Protein AF-A0A8J7NQP2-F1 (afdb_monomer_lite)

pLDDT: mean 82.78, std 22.35, range [35.03, 98.69]

Secondary structure (DSSP, 8-state):
-----------------HHHHTTSS--SHHHHHHHHHHHHHHHHTT----TT------HHHHTHHHHHHHHHHH--TT-------SS--TTTHHHHSSTT--HHIIIIIS---------SS--TTS---GGG--S-SS--TTGGGS--

Radius of gyration: 22.33 Å; chains: 1; bounding box: 49×52×77 Å

InterPro domains:
  IPR036895 Uracil-DNA glycosylase-like domain superfamily [G3DSA:3.40.470.10] (27-142)
  IPR036895 Uracil-DNA glycosylase-like domain superfamily [SSF52141] (30-137)
  IPR039134 Single-strand selective monofunctional uracil DNA glycosylase [PTHR13235] (18-137)

Sequence (148 aa):
MQDAGDRGDQAVSLALPPAAAGLFEGTTAASRLLRAELELCARLRGLAFSEPVRYVYNPLEYAWEMHSCYVNTYCHDGQDVLFLGMNPGPFGMAQTGVPFGEVAVVRDWLGISGRVGRPAEEHPKRPIRGLDTPQSEGRLSYYSALRR

Foldseek 3Di:
DDDDDPPDDDPPPPPDPPVVVVPPDPPWQLSVVLVVVVVVVVVVVPDDDDPPDDDDADQCPQQVQQQSQLSVQPRGPPDPDDDDDDDDDLQACSQRVDVLGWLCCSCVPVVGDDGGGFPPDDDPVRGHPHSPDPDTD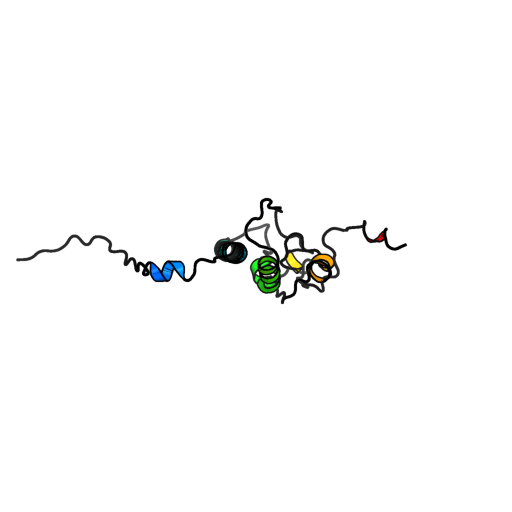PPPVVVVVPPD

Organism: Atractosteus spatula (NCBI:txid7917)

Structure (mmCIF, N/CA/C/O backbone):
data_AF-A0A8J7NQP2-F1
#
_entry.id   AF-A0A8J7NQP2-F1
#
loop_
_atom_site.group_PDB
_atom_site.id
_atom_site.type_symbol
_atom_site.label_atom_id
_atom_site.label_alt_id
_atom_site.label_comp_id
_atom_site.label_asym_id
_atom_site.label_entity_id
_atom_site.label_seq_id
_atom_site.pdbx_PDB_ins_code
_atom_site.Cartn_x
_atom_site.Cartn_y
_atom_site.Cartn_z
_atom_site.occupancy
_atom_site.B_iso_or_equiv
_atom_site.auth_seq_id
_atom_site.auth_comp_id
_atom_site.auth_asym_id
_atom_site.auth_atom_id
_atom_site.pdbx_PDB_model_num
ATOM 1 N N . MET A 1 1 ? -30.058 37.229 -47.564 1.00 40.41 1 MET A N 1
ATOM 2 C CA . MET A 1 1 ? -29.434 35.903 -47.754 1.00 40.41 1 MET A CA 1
ATOM 3 C C . MET A 1 1 ? -28.209 35.890 -46.842 1.00 40.41 1 MET A C 1
ATOM 5 O O . MET A 1 1 ? -27.276 36.612 -47.148 1.00 40.41 1 MET A O 1
ATOM 9 N N . GLN A 1 2 ? -28.422 35.549 -45.561 1.00 36.78 2 GLN A N 1
ATOM 10 C CA . GLN A 1 2 ? -27.859 34.353 -44.881 1.00 36.78 2 GLN A CA 1
ATOM 11 C C . GLN A 1 2 ? -26.327 34.454 -44.762 1.00 36.78 2 GLN A C 1
ATOM 13 O O . GLN A 1 2 ? -25.642 34.378 -45.771 1.00 36.78 2 GLN A O 1
ATOM 18 N N . ASP A 1 3 ? -25.771 34.909 -43.636 1.00 39.59 3 ASP A N 1
ATOM 19 C CA . ASP A 1 3 ? -25.592 34.235 -42.329 1.00 39.59 3 ASP A CA 1
ATOM 20 C C . ASP A 1 3 ? -24.700 32.980 -42.388 1.00 39.59 3 ASP A C 1
ATOM 22 O O . ASP A 1 3 ? -25.045 32.010 -43.058 1.00 39.59 3 ASP A O 1
ATOM 26 N N . ALA A 1 4 ? -23.556 33.054 -41.696 1.00 41.25 4 ALA A N 1
ATOM 27 C CA . ALA A 1 4 ? -22.675 31.979 -41.216 1.00 41.25 4 ALA A CA 1
ATOM 28 C C . ALA A 1 4 ? -21.370 32.657 -40.747 1.00 41.25 4 ALA A C 1
ATOM 30 O O . ALA A 1 4 ? -20.675 33.278 -41.541 1.00 41.25 4 ALA A O 1
ATOM 31 N N . GLY A 1 5 ? -20.940 32.619 -39.495 1.00 35.03 5 GLY A N 1
ATOM 32 C CA . GLY A 1 5 ? -21.263 31.703 -38.416 1.00 35.03 5 GLY A CA 1
ATOM 33 C C . GLY A 1 5 ? -19.976 31.553 -37.614 1.00 35.03 5 GLY A C 1
ATOM 34 O O . GLY A 1 5 ? -19.126 30.732 -37.957 1.00 35.03 5 GLY A O 1
ATOM 35 N N . ASP A 1 6 ? -19.830 32.404 -36.601 1.00 41.66 6 ASP A N 1
ATOM 36 C CA . ASP A 1 6 ? -18.847 32.288 -35.529 1.00 41.66 6 ASP A CA 1
ATOM 37 C C . ASP A 1 6 ? -19.077 30.949 -34.812 1.00 41.66 6 ASP A C 1
ATOM 39 O O . ASP A 1 6 ? -20.018 30.787 -34.035 1.00 41.66 6 ASP A O 1
ATOM 43 N N . ARG A 1 7 ? -18.286 29.931 -35.165 1.00 40.94 7 ARG A N 1
ATOM 44 C CA . ARG A 1 7 ? -18.293 28.633 -34.482 1.00 40.94 7 ARG A CA 1
ATOM 45 C C . ARG A 1 7 ? -17.215 28.645 -33.416 1.00 40.94 7 ARG A C 1
ATOM 47 O O . ARG A 1 7 ? -16.147 28.060 -33.579 1.00 40.94 7 ARG A O 1
ATOM 54 N N . GLY A 1 8 ? -17.557 29.330 -32.330 1.00 36.34 8 GLY A N 1
ATOM 55 C CA . GLY A 1 8 ? -16.945 29.145 -31.031 1.00 36.34 8 GLY A CA 1
ATOM 56 C C . GLY A 1 8 ? -16.969 27.672 -30.628 1.00 36.34 8 GLY A C 1
ATOM 57 O O . GLY A 1 8 ? -17.958 26.955 -30.796 1.00 36.34 8 GLY A O 1
ATOM 58 N N . ASP A 1 9 ? -15.821 27.264 -30.120 1.00 42.00 9 ASP A N 1
ATOM 59 C CA . ASP A 1 9 ? -15.471 25.986 -29.529 1.00 42.00 9 ASP A CA 1
ATOM 60 C C . ASP A 1 9 ? -16.445 25.632 -28.388 1.00 42.00 9 ASP A C 1
ATOM 62 O O . ASP A 1 9 ? -16.291 26.066 -27.246 1.00 42.00 9 ASP A O 1
ATOM 66 N N . GLN A 1 10 ? -17.512 24.888 -28.695 1.00 37.03 10 GLN A N 1
ATOM 67 C CA . GLN A 1 10 ? -18.377 24.311 -27.668 1.00 37.03 10 GLN A CA 1
ATOM 68 C C . GLN A 1 10 ? -17.801 22.970 -27.229 1.00 37.03 10 GLN A C 1
ATOM 70 O O . GLN A 1 10 ? -18.190 21.903 -27.707 1.00 37.03 10 GLN A O 1
ATOM 75 N N . ALA A 1 11 ? -16.893 23.041 -26.257 1.00 37.75 11 ALA A N 1
ATOM 76 C CA . ALA A 1 11 ? -16.686 21.949 -25.327 1.00 37.75 11 ALA A CA 1
ATOM 77 C C . ALA A 1 11 ? -18.050 21.585 -24.719 1.00 37.75 11 ALA A C 1
ATOM 79 O O . ALA A 1 11 ? -18.665 22.382 -24.006 1.00 37.75 11 ALA A O 1
ATOM 80 N N . VAL A 1 12 ? -18.543 20.387 -25.030 1.00 35.41 12 VAL A N 1
ATOM 81 C CA . VAL A 1 12 ? -19.735 19.820 -24.399 1.00 35.41 12 VAL A CA 1
ATOM 82 C C . VAL A 1 12 ? -19.387 19.558 -22.936 1.00 35.41 12 VAL A C 1
ATOM 84 O O . VAL A 1 12 ? -18.900 18.493 -22.565 1.00 35.41 12 VAL A O 1
ATOM 87 N N . SER A 1 13 ? -19.596 20.572 -22.100 1.00 43.28 13 SER A N 1
ATOM 88 C CA . SER A 1 13 ? -19.587 20.434 -20.653 1.00 43.28 13 SER A CA 1
ATOM 89 C C . SER A 1 13 ? -20.856 19.689 -20.259 1.00 43.28 13 SER A C 1
ATOM 91 O O . SER A 1 13 ? -21.928 20.275 -20.103 1.00 43.28 13 SER A O 1
ATOM 93 N N . LEU A 1 14 ? -20.750 18.367 -20.132 1.00 44.66 14 LEU A N 1
ATOM 94 C CA . LEU A 1 14 ? -21.719 17.573 -19.383 1.00 44.66 14 LEU A CA 1
ATOM 95 C C . LEU A 1 14 ? -21.530 17.883 -17.894 1.00 44.66 14 LEU A C 1
ATOM 97 O O . LEU A 1 14 ? -20.934 17.114 -17.143 1.00 44.66 14 LEU A O 1
ATOM 101 N N . ALA A 1 15 ? -22.018 19.050 -17.477 1.00 50.69 15 ALA A N 1
ATOM 102 C CA . ALA A 1 15 ? -22.152 19.383 -16.072 1.00 50.69 15 ALA A CA 1
ATOM 103 C C . ALA A 1 15 ? -23.172 18.418 -15.451 1.00 50.69 15 ALA A C 1
ATOM 105 O O . ALA A 1 15 ? -24.366 18.472 -15.753 1.00 50.69 15 ALA A O 1
ATOM 106 N N . LEU A 1 16 ? -22.691 17.503 -14.606 1.00 47.66 16 LEU A N 1
ATOM 107 C CA . LEU A 1 16 ? -23.564 16.685 -13.772 1.00 47.66 16 LEU A CA 1
ATOM 108 C C . LEU A 1 16 ? -24.414 17.592 -12.864 1.00 47.66 16 LEU A C 1
ATOM 110 O O . LEU A 1 16 ? -23.924 18.619 -12.386 1.00 47.66 16 LEU A O 1
ATOM 114 N N . PRO A 1 17 ? -25.676 17.221 -12.587 1.00 51.00 17 PRO A N 1
ATOM 115 C CA . PRO A 1 17 ? -26.531 17.994 -11.700 1.00 51.00 17 PRO A CA 1
ATOM 116 C C . PRO A 1 17 ? -25.916 18.086 -10.289 1.00 51.00 17 PRO A C 1
ATOM 118 O O . PRO A 1 17 ? -25.356 17.101 -9.801 1.00 51.00 17 PRO A O 1
ATOM 121 N N . PRO A 1 18 ? -26.067 19.224 -9.584 1.00 55.25 18 PRO A N 1
ATOM 122 C CA . PRO A 1 18 ? -25.453 19.462 -8.270 1.00 55.25 18 PRO A CA 1
ATOM 123 C C . PRO A 1 18 ? -25.893 18.457 -7.190 1.00 55.25 18 PRO A C 1
ATOM 125 O O . PRO A 1 18 ? -25.168 18.226 -6.229 1.00 55.25 18 PRO A O 1
ATOM 128 N N . ALA A 1 19 ? -27.034 17.788 -7.380 1.00 51.53 19 ALA A N 1
ATOM 129 C CA . ALA A 1 19 ? -27.497 16.707 -6.509 1.00 51.53 19 ALA A CA 1
ATOM 130 C C . ALA A 1 19 ? -26.730 15.378 -6.695 1.00 51.53 19 ALA A C 1
ATOM 132 O O . ALA A 1 19 ? -26.731 14.548 -5.793 1.00 51.53 19 ALA A O 1
ATOM 133 N N . ALA A 1 20 ? -26.065 15.169 -7.837 1.00 48.75 20 ALA A N 1
ATOM 134 C CA . ALA A 1 20 ? -25.248 13.981 -8.100 1.00 48.75 20 ALA A CA 1
ATOM 135 C C . ALA A 1 20 ? -23.781 14.161 -7.673 1.00 48.75 20 ALA A C 1
ATOM 137 O O . ALA A 1 20 ? -23.106 13.172 -7.396 1.00 48.75 20 ALA A O 1
ATOM 138 N N . ALA A 1 21 ? -23.304 15.408 -7.561 1.00 50.34 21 ALA A N 1
ATOM 139 C CA . ALA A 1 21 ? -21.966 15.714 -7.053 1.00 50.34 21 ALA A CA 1
ATOM 140 C C . ALA A 1 21 ? -21.798 15.300 -5.576 1.00 50.34 21 ALA A C 1
ATOM 142 O O . ALA A 1 21 ? -20.761 14.762 -5.203 1.00 50.34 21 ALA A O 1
ATOM 143 N N . GLY A 1 22 ? -22.851 15.451 -4.762 1.00 46.06 22 GLY A N 1
ATOM 144 C CA . GLY A 1 22 ? -22.832 15.108 -3.334 1.00 46.06 22 GLY A CA 1
ATOM 145 C C . GLY A 1 22 ? -23.019 13.622 -2.999 1.00 46.06 22 GLY A C 1
ATOM 146 O O . GLY A 1 22 ? -22.854 13.238 -1.847 1.00 46.06 22 GLY A O 1
ATOM 147 N N . LEU A 1 23 ? -23.357 12.765 -3.970 1.00 51.00 23 LEU A N 1
ATOM 148 C CA . LEU A 1 23 ? -23.628 11.340 -3.713 1.00 51.00 23 LEU A CA 1
ATOM 149 C C . LEU A 1 23 ? -22.368 10.457 -3.742 1.00 51.00 23 LEU A C 1
ATOM 151 O O . LEU A 1 23 ? -22.432 9.299 -3.337 1.00 51.00 23 LEU A O 1
ATOM 155 N N . PHE A 1 24 ? -21.223 10.994 -4.182 1.00 50.69 24 PHE A N 1
ATOM 156 C CA . PHE A 1 24 ? -19.957 10.255 -4.285 1.00 50.69 24 PHE A CA 1
ATOM 157 C C . PHE A 1 24 ? -18.731 11.061 -3.828 1.00 50.69 24 PHE A C 1
ATOM 159 O O . PHE A 1 24 ? -17.597 10.771 -4.226 1.00 50.69 24 PHE A O 1
ATOM 166 N N . GLU A 1 25 ? -18.908 12.055 -2.962 1.00 56.62 25 GLU A N 1
ATOM 167 C CA . GLU A 1 25 ? -17.790 12.578 -2.179 1.00 56.62 25 GLU A CA 1
ATOM 168 C C . GLU A 1 25 ? -17.495 11.581 -1.061 1.00 56.62 25 GLU A C 1
ATOM 170 O O . GLU A 1 25 ? -18.344 11.304 -0.221 1.00 56.62 25 GLU A O 1
ATOM 175 N N . GLY A 1 26 ? -16.307 10.973 -1.094 1.00 56.69 26 GLY A N 1
ATOM 176 C CA . GLY A 1 26 ? -15.854 10.095 -0.022 1.00 56.69 26 GLY A CA 1
ATOM 177 C C . GLY A 1 26 ? -15.906 10.850 1.305 1.00 56.69 26 GLY A C 1
ATOM 178 O O . GLY A 1 26 ? -15.124 11.774 1.537 1.00 56.69 26 GLY A O 1
ATOM 179 N N . THR A 1 27 ? -16.878 10.504 2.146 1.00 79.50 27 THR A N 1
ATOM 180 C CA . THR A 1 27 ? -17.211 11.288 3.340 1.00 79.50 27 THR A CA 1
ATOM 181 C C . THR A 1 27 ? -16.172 11.121 4.445 1.00 79.50 27 THR A C 1
ATOM 183 O O . THR A 1 27 ? -15.960 12.044 5.228 1.00 79.50 27 THR A O 1
ATOM 186 N N . THR A 1 28 ? -15.459 9.993 4.471 1.00 93.25 28 THR A N 1
ATOM 187 C CA . THR A 1 28 ? -14.461 9.669 5.500 1.00 93.25 28 THR A CA 1
ATOM 188 C C . THR A 1 28 ? -13.036 9.958 5.039 1.00 93.25 28 THR A C 1
ATOM 190 O O . THR A 1 28 ? -12.730 9.844 3.845 1.00 93.25 28 THR A O 1
ATOM 193 N N . ALA A 1 29 ? -12.137 10.253 5.982 1.00 94.75 29 ALA A N 1
ATOM 194 C CA . ALA A 1 29 ? -10.699 10.359 5.713 1.00 94.75 29 ALA A CA 1
ATOM 195 C C . ALA A 1 29 ? -10.150 9.151 4.928 1.00 94.75 29 ALA A C 1
ATOM 197 O O . ALA A 1 29 ? -9.491 9.349 3.906 1.00 94.75 29 ALA A O 1
ATOM 198 N N . ALA A 1 30 ? -10.510 7.924 5.326 1.00 96.56 30 ALA A N 1
ATOM 199 C CA . ALA A 1 30 ? -10.121 6.693 4.634 1.00 96.56 30 ALA A CA 1
ATOM 200 C C . ALA A 1 30 ? -10.496 6.704 3.144 1.00 96.56 30 ALA A C 1
ATOM 202 O O . ALA A 1 30 ? -9.657 6.450 2.283 1.00 96.56 30 ALA A O 1
ATOM 203 N N . SER A 1 31 ? -11.746 7.047 2.817 1.00 96.25 31 SER A N 1
ATOM 204 C CA . SER A 1 31 ? -12.214 7.050 1.426 1.00 96.25 31 SER A CA 1
ATOM 205 C C . SER A 1 31 ? -11.515 8.109 0.563 1.00 96.25 31 SER A C 1
ATOM 207 O O . SER A 1 31 ? -11.246 7.865 -0.616 1.00 96.25 31 SER A O 1
ATOM 209 N N . ARG A 1 32 ? -11.177 9.267 1.150 1.00 96.12 32 ARG A N 1
ATOM 210 C CA . ARG A 1 32 ? -10.404 10.320 0.477 1.00 96.12 32 ARG A CA 1
ATOM 211 C C . ARG A 1 32 ? -8.956 9.891 0.251 1.00 96.12 32 ARG A C 1
ATOM 213 O O . ARG A 1 32 ? -8.446 10.108 -0.846 1.00 96.12 32 ARG A O 1
ATOM 220 N N . LEU A 1 33 ? -8.326 9.253 1.240 1.00 97.19 33 LEU A N 1
ATOM 221 C CA . LEU A 1 33 ? -6.957 8.748 1.123 1.00 97.19 33 LEU A CA 1
ATOM 222 C C . LEU A 1 33 ? -6.856 7.661 0.047 1.00 97.19 33 LEU A C 1
ATOM 224 O O . LEU A 1 33 ? -6.076 7.815 -0.888 1.00 97.19 33 LEU A O 1
ATOM 228 N N . LEU A 1 34 ? -7.724 6.645 0.095 1.00 97.94 34 LEU A N 1
ATOM 229 C CA . LEU A 1 34 ? -7.744 5.575 -0.910 1.00 97.94 34 LEU A CA 1
ATOM 230 C C . LEU A 1 34 ? -7.986 6.119 -2.322 1.00 97.94 34 LEU A C 1
ATOM 232 O O . LEU A 1 34 ? -7.373 5.658 -3.283 1.00 97.94 34 LEU A O 1
ATOM 236 N N . ARG A 1 35 ? -8.856 7.128 -2.473 1.00 97.75 35 ARG A N 1
ATOM 237 C CA . ARG A 1 35 ? -9.065 7.796 -3.765 1.00 97.75 35 ARG A CA 1
ATOM 238 C C . ARG A 1 35 ? -7.793 8.489 -4.252 1.00 97.75 35 ARG A C 1
ATOM 240 O O . ARG A 1 35 ? -7.434 8.324 -5.417 1.00 97.75 35 ARG A O 1
ATOM 247 N N . ALA A 1 36 ? -7.124 9.240 -3.380 1.00 98.06 36 ALA A N 1
ATOM 248 C CA . ALA A 1 36 ? -5.878 9.921 -3.717 1.00 98.06 36 ALA A CA 1
ATOM 249 C C . ALA A 1 36 ? -4.771 8.924 -4.103 1.00 98.06 36 ALA A C 1
ATOM 251 O O . ALA A 1 36 ? -4.031 9.160 -5.055 1.00 98.06 36 ALA A O 1
ATOM 252 N N . GLU A 1 37 ? -4.688 7.780 -3.423 1.00 98.38 37 GLU A N 1
ATOM 253 C CA .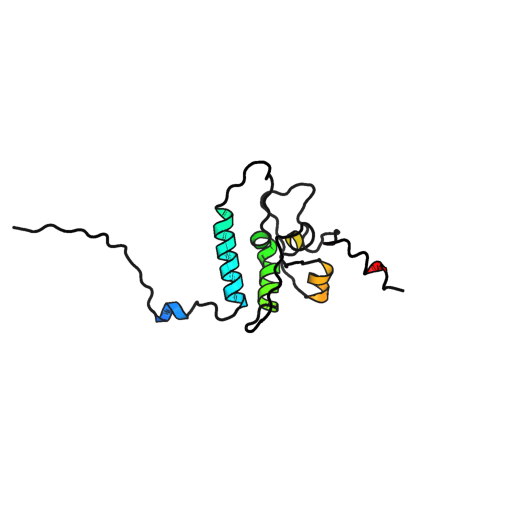 GLU A 1 37 ? -3.731 6.715 -3.735 1.00 98.38 37 GLU A CA 1
ATOM 254 C C . GLU A 1 37 ? -4.028 6.025 -5.069 1.00 98.38 37 GLU A C 1
ATOM 256 O O . GLU A 1 37 ? -3.101 5.744 -5.831 1.00 98.38 37 GLU A O 1
ATOM 261 N N . LEU A 1 38 ? -5.303 5.808 -5.409 1.00 98.38 38 LEU A N 1
ATOM 262 C CA . LEU A 1 38 ? -5.695 5.288 -6.723 1.00 98.38 38 LEU A CA 1
ATOM 263 C C . LEU A 1 38 ? -5.347 6.268 -7.851 1.00 98.38 38 LEU A C 1
ATOM 265 O O . LEU A 1 38 ? -4.841 5.847 -8.896 1.00 98.38 38 LEU A O 1
ATOM 269 N N . GLU A 1 39 ? -5.577 7.566 -7.644 1.00 98.31 39 GLU A N 1
ATOM 270 C CA . GLU A 1 39 ? -5.177 8.609 -8.594 1.00 98.31 39 GLU A CA 1
ATOM 271 C C . GLU A 1 39 ? -3.650 8.669 -8.743 1.00 98.31 39 GLU A C 1
ATOM 273 O O . GLU A 1 39 ? -3.129 8.720 -9.862 1.00 98.31 39 GLU A O 1
ATOM 278 N N . LEU A 1 40 ? -2.918 8.586 -7.628 1.00 98.19 40 LEU A N 1
ATOM 279 C CA . LEU A 1 40 ? -1.462 8.503 -7.628 1.00 98.19 40 LEU A CA 1
ATOM 280 C C . LEU A 1 40 ? -0.982 7.283 -8.422 1.00 98.19 40 LEU A C 1
ATOM 282 O O . LEU A 1 40 ? -0.140 7.435 -9.304 1.00 98.19 40 LEU A O 1
ATOM 286 N N . CYS A 1 41 ? -1.542 6.096 -8.177 1.00 97.88 41 CYS A N 1
ATOM 287 C CA . CYS A 1 41 ? -1.200 4.885 -8.926 1.00 97.88 41 CYS A CA 1
ATOM 288 C C . CYS A 1 41 ? -1.466 5.055 -10.426 1.00 97.88 41 CYS A C 1
ATOM 290 O O . CYS A 1 41 ? -0.623 4.683 -11.243 1.00 97.88 41 CYS A O 1
ATOM 292 N N . ALA A 1 42 ? -2.591 5.671 -10.806 1.00 97.88 42 ALA A N 1
ATOM 293 C CA . ALA A 1 42 ? -2.902 5.946 -12.206 1.00 97.88 42 ALA A CA 1
ATOM 294 C C . ALA A 1 42 ? -1.861 6.856 -12.873 1.00 97.88 42 ALA A C 1
ATOM 296 O O . ALA A 1 42 ? -1.456 6.591 -14.005 1.00 97.88 42 ALA A O 1
ATOM 297 N N . ARG A 1 43 ? -1.384 7.884 -12.164 1.00 98.25 43 ARG A N 1
ATOM 298 C CA . ARG A 1 43 ? -0.329 8.783 -12.654 1.00 98.25 43 ARG A CA 1
ATOM 299 C C . ARG A 1 43 ? 1.033 8.091 -12.720 1.00 98.25 43 ARG A C 1
ATOM 301 O O . ARG A 1 43 ? 1.747 8.264 -13.704 1.00 98.25 43 ARG A O 1
ATOM 308 N N . LEU A 1 44 ? 1.375 7.281 -11.716 1.00 97.44 44 LEU A N 1
ATOM 309 C CA . LEU A 1 44 ? 2.633 6.529 -11.669 1.00 97.44 44 LEU A CA 1
ATOM 310 C C . LEU A 1 44 ? 2.739 5.496 -12.797 1.00 97.44 44 LEU A C 1
ATOM 312 O O . LEU A 1 44 ? 3.824 5.328 -13.347 1.00 97.44 44 LEU A O 1
ATOM 316 N N . ARG A 1 45 ? 1.627 4.864 -13.203 1.00 95.44 45 ARG A N 1
ATOM 317 C CA . ARG A 1 45 ? 1.597 3.954 -14.365 1.00 95.44 45 ARG A CA 1
ATOM 318 C C . ARG A 1 45 ? 2.026 4.617 -15.677 1.00 95.44 45 ARG A C 1
ATOM 320 O O . ARG A 1 45 ? 2.482 3.924 -16.577 1.00 95.44 45 ARG A O 1
ATOM 327 N N . GLY A 1 46 ? 1.870 5.936 -15.796 1.00 94.56 46 GLY A N 1
ATOM 328 C CA . GLY A 1 46 ? 2.295 6.693 -16.975 1.00 94.56 46 GLY A CA 1
ATOM 329 C C . GLY A 1 46 ? 3.796 6.996 -17.020 1.00 94.56 46 GLY A C 1
ATOM 330 O O . GLY A 1 46 ? 4.269 7.537 -18.018 1.00 94.56 46 GLY A O 1
ATOM 331 N N . LEU A 1 47 ? 4.548 6.688 -15.958 1.00 96.94 47 LEU A N 1
ATOM 332 C CA . LEU A 1 47 ? 5.983 6.943 -15.904 1.00 96.94 47 LEU A CA 1
ATOM 333 C C . LEU A 1 47 ? 6.766 5.798 -16.547 1.00 96.94 47 LEU A C 1
ATOM 335 O O . LEU A 1 47 ? 6.534 4.625 -16.264 1.00 96.94 47 LEU A O 1
ATOM 339 N N . ALA A 1 48 ? 7.749 6.159 -17.367 1.00 95.38 48 ALA A N 1
ATOM 340 C CA . ALA A 1 48 ? 8.739 5.233 -17.893 1.00 95.38 48 ALA A CA 1
ATOM 341 C C . ALA A 1 48 ? 10.068 5.442 -17.165 1.00 95.38 48 ALA A C 1
ATOM 343 O O . ALA A 1 48 ? 10.528 6.574 -17.001 1.00 95.38 48 ALA A O 1
ATOM 344 N N . PHE A 1 49 ? 10.694 4.344 -16.757 1.00 95.50 49 PHE A N 1
ATOM 345 C CA . PHE A 1 49 ? 12.007 4.354 -16.125 1.00 95.50 49 PHE A CA 1
ATOM 346 C C . PHE A 1 49 ? 13.026 3.722 -17.070 1.00 95.50 49 PHE A C 1
ATOM 348 O O . PHE A 1 49 ? 12.751 2.703 -17.700 1.00 95.50 49 PHE A O 1
ATOM 355 N N . SER A 1 50 ? 14.194 4.347 -17.181 1.00 95.25 50 SER A N 1
ATOM 356 C CA . SER A 1 50 ? 15.334 3.834 -17.93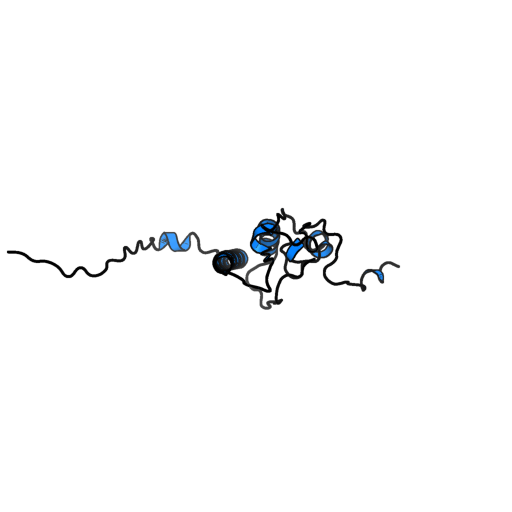8 1.00 95.25 50 SER A CA 1
ATOM 357 C C . SER A 1 50 ? 16.377 3.224 -17.001 1.00 95.25 50 SER A C 1
ATOM 359 O O . SER A 1 50 ? 16.249 3.277 -15.776 1.00 95.25 50 SER A O 1
ATOM 361 N N . GLU A 1 51 ? 17.459 2.705 -17.578 1.00 94.88 51 GLU A N 1
ATOM 362 C CA . GLU A 1 51 ? 18.638 2.277 -16.823 1.00 94.88 51 GLU A CA 1
ATOM 363 C C . GLU A 1 51 ? 19.071 3.337 -15.784 1.00 94.88 51 GLU A C 1
ATOM 365 O O . GLU A 1 51 ? 19.027 4.538 -16.083 1.00 94.88 51 GLU A O 1
ATOM 370 N N . PRO A 1 52 ? 19.478 2.926 -14.563 1.00 95.25 52 PRO A N 1
ATOM 371 C CA . PRO A 1 52 ? 19.703 1.544 -14.111 1.00 95.25 52 PRO A CA 1
ATOM 372 C C . PRO A 1 52 ? 18.457 0.834 -13.531 1.00 95.25 52 PRO A C 1
ATOM 374 O O . PRO A 1 52 ? 18.580 -0.200 -12.867 1.00 95.25 52 PRO A O 1
ATOM 377 N N . VAL A 1 53 ? 17.253 1.396 -13.696 1.00 97.06 53 VAL A N 1
ATOM 378 C CA . VAL A 1 53 ? 16.022 0.831 -13.121 1.00 97.06 53 VAL A CA 1
ATOM 379 C C . VAL A 1 53 ? 15.517 -0.314 -13.995 1.00 97.06 53 VAL A C 1
ATOM 381 O O . VAL A 1 53 ? 15.107 -0.103 -15.130 1.00 97.06 53 VAL A O 1
ATOM 384 N N . ARG A 1 54 ? 15.514 -1.532 -13.438 1.00 95.62 54 ARG A N 1
ATOM 385 C CA . ARG A 1 54 ? 15.087 -2.749 -14.152 1.00 95.62 54 ARG A CA 1
ATOM 386 C C . ARG A 1 54 ? 13.779 -3.361 -13.651 1.00 95.62 54 ARG A C 1
ATOM 388 O O . ARG A 1 54 ? 13.130 -4.081 -14.391 1.00 95.62 54 ARG A O 1
ATOM 395 N N . TYR A 1 55 ? 13.408 -3.104 -12.400 1.00 97.19 55 TYR A N 1
ATOM 396 C CA . TYR A 1 55 ? 12.193 -3.644 -11.791 1.00 97.19 55 TYR A CA 1
ATOM 397 C C . TYR A 1 55 ? 11.508 -2.538 -10.999 1.00 97.19 55 TYR A C 1
ATOM 399 O O . TYR A 1 55 ? 12.159 -1.861 -10.200 1.00 97.19 55 TYR A O 1
ATOM 407 N N . VAL A 1 56 ? 10.204 -2.372 -11.208 1.00 97.25 56 VAL A N 1
ATOM 408 C CA . VAL A 1 56 ? 9.383 -1.367 -10.526 1.00 97.25 56 VAL A CA 1
ATOM 409 C C . VAL A 1 56 ? 8.205 -2.075 -9.889 1.00 97.25 56 VAL A C 1
ATOM 411 O O . VAL A 1 56 ? 7.444 -2.764 -10.562 1.00 97.25 56 VAL A O 1
ATOM 414 N N . TYR A 1 57 ? 8.088 -1.954 -8.572 1.00 98.06 57 TYR A N 1
ATOM 415 C CA . TYR A 1 57 ? 7.031 -2.598 -7.805 1.00 98.06 57 TYR A CA 1
ATOM 416 C C . TYR A 1 57 ? 6.117 -1.519 -7.240 1.00 98.06 57 TYR A C 1
ATOM 418 O O . TYR A 1 57 ? 6.597 -0.587 -6.595 1.00 98.06 57 TYR A O 1
ATOM 426 N N . ASN A 1 58 ? 4.809 -1.689 -7.414 1.00 98.25 58 ASN A N 1
ATOM 427 C CA . ASN A 1 58 ? 3.807 -0.863 -6.757 1.00 98.25 58 ASN A CA 1
ATOM 428 C C . ASN A 1 58 ? 2.928 -1.729 -5.831 1.00 98.25 58 ASN A C 1
ATOM 430 O O . ASN A 1 58 ? 1.991 -2.369 -6.312 1.00 98.25 58 ASN A O 1
ATOM 434 N N . PRO A 1 59 ? 3.212 -1.787 -4.514 1.00 98.25 59 PRO A N 1
ATOM 435 C CA . PRO A 1 59 ? 2.415 -2.584 -3.579 1.00 98.25 59 PRO A CA 1
ATOM 436 C C . PRO A 1 59 ? 0.970 -2.106 -3.456 1.00 98.25 59 PRO A C 1
ATOM 438 O O . PRO A 1 59 ? 0.107 -2.906 -3.112 1.00 98.25 59 PRO A O 1
ATOM 441 N N . LEU A 1 60 ? 0.675 -0.849 -3.797 1.00 98.44 60 LEU A N 1
ATOM 442 C CA . LEU A 1 60 ? -0.702 -0.356 -3.828 1.00 98.44 60 LEU A CA 1
ATOM 443 C C . LEU A 1 60 ? -1.526 -0.983 -4.966 1.00 98.44 60 LEU A C 1
ATOM 445 O O . LEU A 1 60 ? -2.741 -0.861 -4.970 1.00 98.44 60 LEU A O 1
ATOM 449 N N . GLU A 1 61 ? -0.901 -1.688 -5.913 1.00 97.88 61 GLU A N 1
ATOM 450 C CA . GLU A 1 61 ? -1.621 -2.460 -6.930 1.00 97.88 61 GLU A CA 1
ATOM 451 C C . GLU A 1 61 ? -1.757 -3.927 -6.518 1.00 97.88 61 GLU A C 1
ATOM 453 O O . GLU A 1 61 ? -2.869 -4.434 -6.379 1.00 97.88 61 GLU A O 1
ATOM 458 N N . TYR A 1 62 ? -0.641 -4.624 -6.282 1.00 98.44 62 TYR A N 1
ATOM 459 C CA . TYR A 1 62 ? -0.692 -6.067 -6.021 1.00 98.44 62 TYR A CA 1
ATOM 460 C C . TYR A 1 62 ? -1.053 -6.433 -4.573 1.00 98.44 62 TYR A C 1
ATOM 462 O O . TYR A 1 62 ? -1.482 -7.558 -4.341 1.00 98.44 62 TYR A O 1
ATOM 470 N N . ALA A 1 63 ? -0.906 -5.531 -3.599 1.00 98.31 63 ALA A N 1
ATOM 471 C CA . ALA A 1 63 ? -1.281 -5.748 -2.195 1.00 98.31 63 ALA A CA 1
ATOM 472 C C . ALA A 1 63 ? -2.455 -4.845 -1.763 1.00 98.31 63 ALA A C 1
ATOM 474 O O . ALA A 1 63 ? -2.614 -4.540 -0.579 1.00 98.31 63 ALA A O 1
ATOM 475 N N . TRP A 1 64 ? -3.287 -4.413 -2.718 1.00 98.50 64 TRP A N 1
ATOM 476 C CA . TRP A 1 64 ? -4.373 -3.460 -2.476 1.00 98.50 64 TRP A CA 1
ATOM 477 C C . TRP A 1 64 ? -5.383 -3.922 -1.420 1.00 98.50 64 TRP A C 1
ATOM 479 O O . TRP A 1 64 ? -5.827 -3.116 -0.606 1.00 98.50 64 TRP A O 1
ATOM 489 N N . GLU A 1 65 ? -5.745 -5.209 -1.387 1.00 98.50 65 GLU A N 1
ATOM 490 C CA . GLU A 1 65 ? -6.690 -5.719 -0.380 1.00 98.50 65 GLU A CA 1
ATOM 491 C C . GLU A 1 65 ? -6.161 -5.502 1.043 1.00 98.50 65 GLU A C 1
ATOM 493 O O . GLU A 1 65 ? -6.882 -5.000 1.902 1.00 98.50 65 GLU A O 1
ATOM 498 N N . MET A 1 66 ? -4.876 -5.786 1.271 1.00 98.44 66 MET A N 1
ATOM 499 C CA . MET A 1 66 ? -4.224 -5.536 2.557 1.00 98.44 66 MET A CA 1
ATOM 500 C C . MET A 1 66 ? -4.177 -4.043 2.890 1.00 98.44 66 MET A C 1
ATOM 502 O O . MET A 1 66 ? -4.541 -3.631 3.991 1.00 98.44 66 MET A O 1
ATOM 506 N N . HIS A 1 67 ? -3.741 -3.226 1.930 1.00 98.69 67 HIS A N 1
ATOM 507 C CA . HIS A 1 67 ? -3.593 -1.788 2.126 1.00 98.69 67 HIS A CA 1
ATOM 508 C C . HIS A 1 67 ? -4.939 -1.106 2.413 1.00 98.69 67 HIS A C 1
ATOM 510 O O . HIS A 1 67 ? -5.078 -0.356 3.377 1.00 98.69 67 HIS A O 1
ATOM 516 N N . SER A 1 68 ? -5.964 -1.424 1.623 1.00 98.25 68 SER A N 1
ATOM 517 C CA . SER A 1 68 ? -7.315 -0.901 1.820 1.00 98.25 68 SER A CA 1
ATOM 518 C C . SER A 1 68 ? -7.938 -1.379 3.134 1.00 98.25 68 SER A C 1
ATOM 52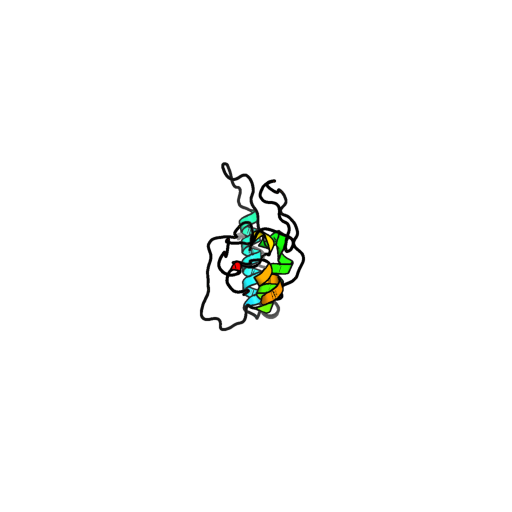0 O O . SER A 1 68 ? -8.625 -0.594 3.788 1.00 98.25 68 SER A O 1
ATOM 522 N N . CYS A 1 69 ? -7.663 -2.612 3.577 1.00 98.56 69 CYS A N 1
ATOM 523 C CA . CYS A 1 69 ? -8.049 -3.081 4.908 1.00 98.56 69 CYS A CA 1
ATOM 524 C C . CYS A 1 69 ? -7.394 -2.225 6.005 1.00 98.56 69 CYS A C 1
ATOM 526 O O . CYS A 1 69 ? -8.097 -1.733 6.887 1.00 98.56 69 CYS A O 1
ATOM 528 N N . TYR A 1 70 ? -6.089 -1.956 5.910 1.00 98.62 70 TYR A N 1
ATOM 529 C CA . TYR A 1 70 ? -5.378 -1.077 6.844 1.00 98.62 70 TYR A CA 1
ATOM 530 C C . TYR A 1 70 ? -5.969 0.339 6.894 1.00 98.62 70 TYR A C 1
ATOM 532 O O . TYR A 1 70 ? -6.315 0.820 7.975 1.00 98.62 70 TYR A O 1
ATOM 540 N N . VAL A 1 71 ? -6.148 0.990 5.741 1.00 98.31 71 VAL A N 1
ATOM 541 C CA . VAL A 1 71 ? -6.668 2.366 5.683 1.00 98.31 71 VAL A CA 1
ATOM 542 C C . VAL A 1 71 ? -8.097 2.443 6.217 1.00 98.31 71 VAL A C 1
ATOM 544 O O . VAL A 1 71 ? -8.391 3.312 7.031 1.00 98.31 71 VAL A O 1
ATOM 547 N N . ASN A 1 72 ? -8.980 1.517 5.837 1.00 97.31 72 ASN A N 1
ATOM 548 C CA . ASN A 1 72 ? -10.352 1.506 6.353 1.00 97.31 72 ASN A CA 1
ATOM 549 C C . ASN A 1 72 ? -10.421 1.215 7.862 1.00 97.31 72 ASN A C 1
ATOM 551 O O . ASN A 1 72 ? -11.358 1.662 8.520 1.00 97.31 72 ASN A O 1
ATOM 555 N N . THR A 1 73 ? -9.442 0.487 8.406 1.00 97.50 73 THR A N 1
ATOM 556 C CA . THR A 1 73 ? -9.393 0.141 9.833 1.00 97.50 73 THR A CA 1
ATOM 557 C C . THR A 1 73 ? -8.846 1.283 10.687 1.00 97.50 73 THR A C 1
ATOM 559 O O . THR A 1 73 ? -9.354 1.493 11.782 1.00 97.50 73 THR A O 1
ATOM 562 N N . TYR A 1 74 ? -7.839 2.022 10.204 1.00 97.25 74 TYR A N 1
ATOM 563 C CA . TYR A 1 74 ? -7.067 2.957 11.040 1.00 97.25 74 TYR A CA 1
ATOM 564 C C . TYR A 1 74 ? -7.082 4.424 10.592 1.00 97.25 74 TYR A C 1
ATOM 566 O O . TYR A 1 74 ? -6.636 5.293 11.346 1.00 97.25 74 TYR A O 1
ATOM 574 N N . CYS A 1 75 ? -7.572 4.738 9.391 1.00 96.44 75 CYS A N 1
ATOM 575 C CA . CYS A 1 75 ? -7.673 6.118 8.920 1.00 96.44 75 CYS A CA 1
ATOM 576 C C . CYS A 1 75 ? -9.041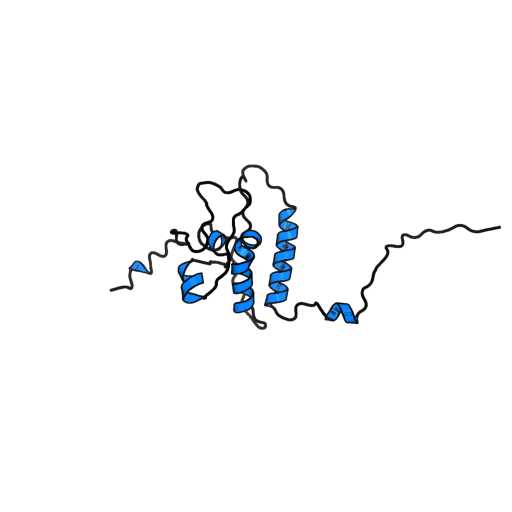 6.703 9.286 1.00 96.44 75 CYS A C 1
ATOM 578 O O . CYS A 1 75 ? -10.038 6.530 8.581 1.00 96.44 75 CYS A O 1
ATOM 580 N N . HIS A 1 76 ? -9.080 7.415 10.408 1.00 93.38 76 HIS A N 1
ATOM 581 C CA . HIS A 1 76 ? -10.262 8.129 10.883 1.00 93.38 76 HIS A CA 1
ATOM 582 C C . HIS A 1 76 ? -10.071 9.641 10.751 1.00 93.38 76 HIS A C 1
ATOM 584 O O . HIS A 1 76 ? -8.947 10.137 10.676 1.00 93.38 76 HIS A O 1
ATOM 590 N N . ASP A 1 77 ? -11.173 10.384 10.719 1.00 91.75 77 ASP A N 1
ATOM 591 C CA . ASP A 1 77 ? -11.125 11.843 10.766 1.00 91.75 77 ASP A CA 1
ATOM 592 C C . ASP A 1 77 ? -10.567 12.332 12.122 1.00 91.75 77 ASP A C 1
ATOM 594 O O . ASP A 1 77 ? -10.710 11.661 13.145 1.00 91.75 77 ASP A O 1
ATOM 598 N N . GLY A 1 78 ? -9.927 13.507 12.134 1.00 90.94 78 GLY A N 1
ATOM 599 C CA . GLY A 1 78 ? -9.389 14.115 13.361 1.00 90.94 78 GLY A CA 1
ATOM 600 C C . GLY A 1 78 ? -7.994 13.638 13.786 1.00 90.94 78 GLY A C 1
ATOM 601 O O . GLY A 1 78 ? -7.646 13.772 14.954 1.00 90.94 78 GLY A O 1
ATOM 602 N N . GLN A 1 79 ? -7.191 13.077 12.875 1.00 90.75 79 GLN A N 1
ATOM 603 C CA . GLN A 1 79 ? -5.773 12.812 13.143 1.00 90.75 79 GLN A CA 1
ATOM 604 C C . GLN A 1 79 ? -4.940 14.096 13.027 1.00 90.75 79 GLN A C 1
ATOM 606 O O . GLN A 1 79 ? -4.924 14.733 11.976 1.00 90.75 79 GLN A O 1
ATOM 611 N N . ASP A 1 80 ? -4.207 14.438 14.089 1.00 95.06 80 ASP A N 1
ATOM 612 C CA . ASP A 1 80 ? -3.354 15.638 14.136 1.00 95.06 80 ASP A CA 1
ATOM 613 C C . ASP A 1 80 ? -1.929 15.397 13.613 1.00 95.06 80 ASP A C 1
ATOM 615 O O . ASP A 1 80 ? -1.203 16.337 13.286 1.00 95.06 80 ASP A O 1
ATOM 619 N N . VAL A 1 81 ? -1.498 14.133 13.565 1.00 96.50 81 VAL A N 1
ATOM 620 C CA . VAL A 1 81 ? -0.110 13.748 13.280 1.00 96.50 81 VAL A CA 1
ATOM 621 C C . VAL A 1 81 ? -0.064 12.749 12.133 1.00 96.50 81 VAL A C 1
ATOM 623 O O . VAL A 1 81 ? -0.748 11.729 12.160 1.00 96.50 81 VAL A O 1
ATOM 626 N N . LEU A 1 82 ? 0.810 13.015 11.159 1.00 95.56 82 LEU A N 1
ATOM 627 C CA . LEU A 1 82 ? 1.126 12.112 10.056 1.00 95.56 82 LEU A CA 1
ATOM 628 C C . LEU A 1 82 ? 2.592 11.679 10.138 1.00 95.56 82 LEU A C 1
ATOM 630 O O . LEU A 1 82 ? 3.500 12.504 10.031 1.00 95.56 82 LEU A O 1
ATOM 634 N N . PHE A 1 83 ? 2.825 10.375 10.270 1.00 96.25 83 PHE A N 1
ATOM 635 C CA . PHE A 1 83 ? 4.152 9.793 10.091 1.00 96.25 83 PHE A CA 1
ATOM 636 C C . PHE A 1 83 ? 4.366 9.464 8.614 1.00 96.25 83 PHE A C 1
ATOM 638 O O . PHE A 1 83 ? 3.581 8.723 8.025 1.00 96.25 83 PHE A O 1
ATOM 645 N N . LEU A 1 84 ? 5.437 9.996 8.020 1.00 96.56 84 LEU A N 1
ATOM 646 C CA . LEU A 1 84 ? 5.725 9.843 6.596 1.00 96.56 84 LEU A CA 1
ATOM 647 C C . LEU A 1 84 ? 7.096 9.192 6.383 1.00 96.56 84 LEU A C 1
ATOM 649 O O . LEU A 1 84 ? 8.126 9.736 6.778 1.00 96.56 84 LEU A O 1
ATOM 653 N N . GLY A 1 85 ? 7.098 8.013 5.760 1.00 95.19 85 GLY A N 1
ATOM 654 C CA . GLY A 1 85 ? 8.310 7.358 5.263 1.00 95.19 85 GLY A CA 1
ATOM 655 C C . GLY A 1 85 ? 8.679 7.819 3.849 1.00 95.19 85 GLY A C 1
ATOM 656 O O . GLY A 1 85 ? 7.969 8.612 3.240 1.00 95.19 85 GLY A O 1
ATOM 657 N N . MET A 1 86 ? 9.781 7.293 3.305 1.00 96.31 86 MET A N 1
ATOM 658 C CA . MET A 1 86 ? 10.189 7.585 1.921 1.00 96.31 86 MET A CA 1
ATOM 659 C C . MET A 1 86 ? 9.462 6.694 0.907 1.00 96.31 86 MET A C 1
ATOM 661 O O . MET A 1 86 ? 8.747 7.184 0.040 1.00 96.31 86 MET A O 1
ATOM 665 N N . ASN A 1 87 ? 9.668 5.376 0.998 1.00 96.50 87 ASN A N 1
ATOM 666 C CA . ASN A 1 87 ? 9.157 4.390 0.050 1.00 96.50 87 ASN A CA 1
ATOM 667 C C . ASN A 1 87 ? 9.156 2.980 0.675 1.00 96.50 87 ASN A C 1
ATOM 669 O O . ASN A 1 87 ? 9.857 2.756 1.667 1.00 96.50 87 ASN A O 1
ATOM 673 N N . PRO A 1 88 ? 8.418 2.016 0.092 1.00 96.88 88 PRO A N 1
ATOM 674 C CA . PRO A 1 88 ? 8.353 0.649 0.600 1.00 96.88 88 PRO A CA 1
ATOM 675 C C . PRO A 1 88 ? 9.731 -0.014 0.716 1.00 96.88 88 PRO A C 1
ATOM 677 O O . PRO A 1 88 ? 10.515 -0.006 -0.239 1.00 96.88 88 PRO A O 1
ATOM 680 N N . GLY A 1 89 ? 10.006 -0.639 1.863 1.00 95.19 89 GLY A N 1
ATOM 681 C CA . GLY A 1 89 ? 11.105 -1.587 2.005 1.00 95.19 89 GLY A CA 1
ATOM 682 C C . GLY A 1 89 ? 10.737 -2.964 1.427 1.00 95.19 89 GLY A C 1
ATOM 683 O O . GLY A 1 89 ? 9.556 -3.312 1.333 1.00 95.19 89 GLY A O 1
ATOM 684 N N . PRO A 1 90 ? 11.732 -3.779 1.021 1.00 94.00 90 PRO A N 1
ATOM 685 C CA . PRO A 1 90 ? 11.498 -5.018 0.270 1.00 94.00 90 PRO A CA 1
ATOM 686 C C . PRO A 1 90 ? 10.865 -6.151 1.089 1.00 94.00 90 PRO A C 1
ATOM 688 O O . PRO A 1 90 ? 10.405 -7.129 0.500 1.00 94.00 90 PRO A O 1
ATOM 691 N N . PHE A 1 91 ? 10.883 -6.053 2.421 1.00 94.19 91 PHE A N 1
ATOM 692 C CA . PHE A 1 91 ? 10.426 -7.111 3.329 1.00 94.19 91 PHE A CA 1
ATOM 693 C C . PHE A 1 91 ? 9.281 -6.688 4.255 1.00 94.19 91 PHE A C 1
ATOM 695 O O . PHE A 1 91 ? 8.778 -7.537 4.979 1.00 94.19 91 PHE A O 1
ATOM 702 N N . GLY A 1 92 ? 8.858 -5.420 4.229 1.00 95.56 92 GLY A N 1
ATOM 703 C CA . GLY A 1 92 ? 7.654 -4.972 4.929 1.00 95.56 92 GLY A CA 1
ATOM 704 C C . GLY A 1 92 ? 6.596 -4.534 3.946 1.00 95.56 92 GLY A C 1
ATOM 705 O O . GLY A 1 92 ? 5.924 -5.388 3.380 1.00 95.56 92 GLY A O 1
ATOM 706 N N . MET A 1 93 ? 6.474 -3.232 3.669 1.00 98.00 93 MET A N 1
ATOM 707 C CA . MET A 1 93 ? 5.373 -2.724 2.832 1.00 98.00 93 MET A CA 1
ATOM 708 C C . MET A 1 93 ? 5.314 -3.355 1.427 1.00 98.00 93 MET A C 1
ATOM 710 O O . MET A 1 93 ? 4.221 -3.570 0.913 1.00 98.00 93 MET A O 1
ATOM 714 N N . ALA A 1 94 ? 6.446 -3.714 0.807 1.00 97.75 94 ALA A N 1
ATOM 715 C CA . ALA A 1 94 ? 6.418 -4.438 -0.472 1.00 97.75 94 ALA A CA 1
ATOM 716 C C . ALA A 1 94 ? 5.800 -5.847 -0.358 1.00 97.75 94 ALA A C 1
ATOM 718 O O . ALA A 1 94 ? 5.343 -6.407 -1.340 1.00 97.75 94 ALA A O 1
ATOM 719 N N . GLN A 1 95 ? 5.791 -6.444 0.829 1.00 97.75 95 GLN A N 1
ATOM 720 C CA . GLN A 1 95 ? 5.192 -7.754 1.081 1.00 97.75 95 GLN A CA 1
ATOM 721 C C . GLN A 1 95 ? 3.765 -7.620 1.613 1.00 97.75 95 GLN A C 1
ATOM 723 O O . GLN A 1 95 ? 2.910 -8.433 1.286 1.00 97.75 95 GLN A O 1
ATOM 728 N N . THR A 1 96 ? 3.492 -6.605 2.429 1.00 97.88 96 THR A N 1
ATOM 729 C CA . THR A 1 96 ? 2.250 -6.518 3.207 1.00 97.88 96 THR A CA 1
ATOM 730 C C . THR A 1 96 ? 1.276 -5.458 2.713 1.00 97.88 96 THR A C 1
ATOM 732 O O . THR A 1 96 ? 0.117 -5.496 3.098 1.00 97.88 96 THR A O 1
ATOM 735 N N . GLY A 1 97 ? 1.719 -4.493 1.905 1.00 97.94 97 GLY A N 1
ATOM 736 C CA . GLY A 1 97 ? 0.925 -3.319 1.530 1.00 97.94 97 GLY A CA 1
ATOM 737 C C . GLY A 1 97 ? 0.759 -2.284 2.651 1.00 97.94 97 GLY A C 1
ATOM 738 O O . GLY A 1 97 ? 0.243 -1.200 2.397 1.00 97.94 97 GLY A O 1
ATOM 739 N N . VAL A 1 98 ? 1.221 -2.559 3.875 1.00 98.25 98 VAL A N 1
ATOM 740 C CA . VAL A 1 98 ? 1.078 -1.654 5.027 1.00 98.25 98 VAL A CA 1
ATOM 741 C C . VAL A 1 98 ? 2.355 -0.821 5.212 1.00 98.25 98 VAL A C 1
ATOM 743 O O . VAL A 1 98 ? 3.448 -1.394 5.170 1.00 98.25 98 VAL A O 1
ATOM 746 N N . PRO A 1 99 ? 2.273 0.510 5.418 1.00 97.62 99 PRO A N 1
ATOM 747 C CA . PRO A 1 99 ? 3.447 1.340 5.705 1.00 97.62 99 PRO A CA 1
ATOM 748 C C . PRO A 1 99 ? 4.220 0.832 6.927 1.00 97.62 99 PRO A C 1
ATOM 750 O O . PRO A 1 99 ? 3.615 0.534 7.952 1.00 97.62 99 PRO A O 1
ATOM 753 N N . PHE A 1 100 ? 5.552 0.727 6.821 1.00 95.56 100 PHE A N 1
ATOM 754 C CA . PHE A 1 100 ? 6.415 0.112 7.852 1.00 95.56 100 PHE A CA 1
ATOM 755 C C . PHE A 1 100 ? 5.963 -1.305 8.272 1.00 95.56 100 PHE A C 1
ATOM 757 O O . PHE A 1 100 ? 6.154 -1.727 9.413 1.00 95.56 100 PHE A O 1
ATOM 764 N N . GLY A 1 101 ? 5.287 -2.014 7.365 1.00 94.31 101 GLY A N 1
ATOM 765 C CA . GLY A 1 101 ? 4.496 -3.194 7.679 1.00 94.31 101 GLY A CA 1
ATOM 766 C C . GLY A 1 101 ? 5.312 -4.469 7.804 1.00 94.31 101 GLY A C 1
ATOM 767 O O . GLY A 1 101 ? 5.225 -5.328 6.926 1.00 94.31 101 GLY A O 1
ATOM 768 N N . GLU A 1 102 ? 6.056 -4.612 8.899 1.00 93.44 102 GLU A N 1
ATOM 769 C CA . GLU A 1 102 ? 6.624 -5.893 9.326 1.00 93.44 102 GLU A CA 1
ATOM 770 C C . GLU A 1 102 ? 5.501 -6.929 9.527 1.00 93.44 102 GLU A C 1
ATOM 772 O O . GLU A 1 102 ? 4.444 -6.626 10.078 1.00 93.44 102 GLU A O 1
ATOM 777 N N . VAL A 1 103 ? 5.710 -8.153 9.040 1.00 92.94 103 VAL A N 1
ATOM 778 C CA . VAL A 1 103 ? 4.656 -9.172 8.908 1.00 92.94 103 VAL A CA 1
ATOM 779 C C . VAL A 1 103 ? 3.990 -9.533 10.228 1.00 92.94 103 VAL A C 1
ATOM 781 O O . VAL A 1 103 ? 2.762 -9.612 10.274 1.00 92.94 103 VAL A O 1
ATOM 784 N N . ALA A 1 104 ? 4.766 -9.787 11.284 1.00 91.00 104 ALA A N 1
ATOM 785 C CA . ALA A 1 104 ? 4.207 -10.164 12.577 1.00 91.00 104 ALA A CA 1
ATOM 786 C C . ALA A 1 104 ? 3.411 -9.000 13.177 1.00 91.00 104 ALA A C 1
ATOM 788 O O . ALA A 1 104 ? 2.317 -9.214 13.691 1.00 91.00 104 ALA A O 1
ATOM 789 N N . VAL A 1 105 ? 3.888 -7.762 13.036 1.00 93.69 105 VAL A N 1
ATOM 790 C CA . VAL A 1 105 ? 3.129 -6.574 13.457 1.00 93.69 105 VAL A CA 1
ATOM 791 C C . VAL A 1 105 ? 1.822 -6.450 12.668 1.00 93.69 105 VAL A C 1
ATOM 793 O O . VAL A 1 105 ? 0.762 -6.281 13.268 1.00 93.69 105 VAL A O 1
ATOM 796 N N . VAL A 1 106 ? 1.866 -6.580 11.341 1.00 96.06 106 VAL A N 1
ATOM 797 C CA . VAL A 1 106 ? 0.680 -6.455 10.476 1.00 96.06 106 VAL A CA 1
ATOM 798 C C . VAL A 1 106 ? -0.362 -7.531 10.782 1.00 96.06 106 VAL A C 1
ATOM 800 O O . VAL A 1 106 ? -1.546 -7.220 10.915 1.00 96.06 106 VAL A O 1
ATOM 803 N N . ARG A 1 107 ? 0.068 -8.788 10.911 1.00 93.50 107 ARG A N 1
ATOM 804 C CA . ARG A 1 107 ? -0.828 -9.930 11.118 1.00 93.50 107 ARG A CA 1
ATOM 805 C C . ARG A 1 107 ? -1.300 -10.043 12.566 1.00 93.50 107 ARG A C 1
ATOM 807 O O . ARG A 1 107 ? -2.493 -10.194 12.800 1.00 93.50 107 ARG A O 1
ATOM 814 N N . ASP A 1 108 ? -0.375 -10.004 13.522 1.00 94.06 108 ASP A N 1
ATOM 815 C CA . ASP A 1 108 ? -0.651 -10.402 14.907 1.00 94.06 108 ASP A CA 1
ATOM 816 C C . ASP A 1 108 ? -1.072 -9.217 15.784 1.00 94.06 108 ASP A C 1
ATOM 818 O O . ASP A 1 108 ? -1.816 -9.410 16.744 1.00 94.06 108 ASP A O 1
ATOM 822 N N . TRP A 1 109 ? -0.611 -7.997 15.473 1.00 94.94 109 TRP A N 1
ATOM 823 C CA . TRP A 1 109 ? -0.939 -6.800 16.257 1.00 94.94 109 TRP A CA 1
ATOM 824 C C . TRP A 1 109 ? -1.990 -5.915 15.585 1.00 94.94 109 TRP A C 1
ATOM 826 O O . TRP A 1 109 ? -2.988 -5.573 16.216 1.00 94.94 109 TRP A O 1
ATOM 836 N N . LEU A 1 110 ? -1.799 -5.575 14.307 1.00 96.62 110 LEU A N 1
ATOM 837 C CA . LEU A 1 110 ? -2.766 -4.775 13.549 1.00 96.62 110 LEU A CA 1
ATOM 838 C C . LEU A 1 110 ? -3.966 -5.604 13.058 1.00 96.62 110 LEU A C 1
ATOM 840 O O . LEU A 1 110 ? -5.001 -5.045 12.710 1.00 96.62 110 LEU A O 1
ATOM 844 N N . GLY A 1 111 ? -3.845 -6.934 13.002 1.00 96.75 111 GLY A N 1
ATOM 845 C CA . GLY A 1 111 ? -4.937 -7.813 12.575 1.00 96.75 111 GLY A CA 1
ATOM 846 C C . GLY A 1 111 ? -5.371 -7.612 11.118 1.00 96.75 111 GLY A C 1
ATOM 847 O O . GLY A 1 111 ? -6.510 -7.925 10.769 1.00 96.75 111 GLY A O 1
ATOM 848 N N . ILE A 1 112 ? -4.495 -7.077 10.264 1.00 98.06 112 ILE A N 1
ATOM 849 C CA . ILE A 1 112 ? -4.816 -6.802 8.861 1.00 98.06 112 ILE A CA 1
ATOM 850 C C . ILE A 1 112 ? -4.685 -8.082 8.041 1.00 98.06 112 ILE A C 1
ATOM 852 O O . ILE A 1 112 ? -3.718 -8.837 8.161 1.00 98.06 112 ILE A O 1
ATOM 856 N N . SER A 1 113 ? -5.670 -8.311 7.178 1.00 92.62 113 SER A N 1
ATOM 857 C CA . SER A 1 113 ? -5.742 -9.482 6.310 1.00 92.62 113 SER A CA 1
ATOM 858 C C . SER A 1 113 ? -6.279 -9.112 4.930 1.00 92.62 113 SER A C 1
ATOM 860 O O . SER A 1 113 ? -6.918 -8.078 4.746 1.00 92.62 113 SER A O 1
ATOM 862 N N . GLY A 1 114 ? -5.984 -9.955 3.947 1.00 95.94 114 GLY A N 1
ATOM 863 C CA . GLY A 1 114 ? -6.264 -9.688 2.542 1.00 95.94 114 GLY A CA 1
ATOM 864 C C . GLY A 1 114 ? -5.320 -10.476 1.644 1.00 95.94 114 GLY A C 1
ATOM 865 O O . GLY A 1 114 ? -4.341 -11.074 2.105 1.00 95.94 114 GLY A O 1
ATOM 866 N N . ARG A 1 115 ? -5.621 -10.516 0.348 1.00 97.12 115 ARG A N 1
ATOM 867 C CA . ARG A 1 115 ? -4.747 -11.169 -0.627 1.00 97.12 115 ARG A CA 1
ATOM 868 C C . ARG A 1 115 ? -3.595 -10.253 -1.020 1.00 97.12 115 ARG A C 1
ATOM 870 O O . ARG A 1 115 ? -3.757 -9.047 -1.194 1.00 97.12 115 ARG A O 1
ATOM 877 N N . VAL A 1 116 ? -2.438 -10.873 -1.227 1.00 98.12 116 VAL A N 1
ATOM 878 C CA . VAL A 1 116 ? -1.269 -10.245 -1.843 1.00 98.12 116 VAL A CA 1
ATOM 879 C C . VAL A 1 116 ? -0.980 -10.985 -3.142 1.00 98.12 116 VAL A C 1
ATOM 881 O O . VAL A 1 116 ? -0.687 -12.180 -3.142 1.00 98.12 116 VAL A O 1
ATOM 884 N N . GLY A 1 117 ? -1.126 -10.276 -4.255 1.00 97.56 117 GLY A N 1
ATOM 885 C CA . GLY A 1 117 ? -0.736 -10.719 -5.585 1.00 97.56 117 GLY A CA 1
ATOM 886 C C . GLY A 1 117 ? 0.766 -10.564 -5.822 1.00 97.56 117 GLY A C 1
ATOM 887 O O . GLY A 1 117 ? 1.574 -10.587 -4.896 1.00 97.56 117 GLY A O 1
ATOM 888 N N . ARG A 1 118 ? 1.147 -10.401 -7.089 1.00 96.38 118 ARG A N 1
ATOM 889 C CA . ARG A 1 118 ? 2.540 -10.199 -7.506 1.00 96.38 118 ARG A CA 1
ATOM 890 C C . ARG A 1 118 ? 2.638 -9.063 -8.524 1.00 96.38 118 ARG A C 1
ATOM 892 O O . ARG A 1 118 ? 1.679 -8.865 -9.274 1.00 96.38 118 ARG A O 1
ATOM 899 N N . PRO A 1 119 ? 3.759 -8.324 -8.575 1.00 96.56 119 PRO A N 1
ATOM 900 C CA . PRO A 1 119 ? 4.029 -7.406 -9.673 1.00 96.56 119 PRO A CA 1
ATOM 901 C C . PRO A 1 119 ? 4.193 -8.179 -10.992 1.00 96.56 119 PRO A C 1
ATOM 903 O O . PRO A 1 119 ? 4.438 -9.386 -10.995 1.00 96.56 119 PRO A O 1
ATOM 906 N N . ALA A 1 120 ? 4.067 -7.473 -12.119 1.00 93.88 120 ALA A N 1
ATOM 907 C CA . ALA A 1 120 ? 4.151 -8.074 -13.453 1.00 93.88 120 ALA A CA 1
ATOM 908 C C . ALA A 1 120 ? 5.507 -8.753 -13.720 1.00 93.88 120 ALA A C 1
ATOM 910 O O . ALA A 1 120 ? 5.558 -9.829 -14.311 1.00 93.88 120 ALA A O 1
ATOM 911 N N . GLU A 1 121 ? 6.594 -8.143 -13.244 1.00 95.62 121 GLU A N 1
ATOM 912 C CA . GLU A 1 121 ? 7.945 -8.687 -13.330 1.00 95.62 121 GLU A CA 1
ATOM 913 C C . GLU A 1 121 ? 8.603 -8.675 -11.954 1.00 95.62 121 GLU A C 1
ATOM 915 O O . GLU A 1 121 ? 8.658 -7.641 -11.287 1.00 95.62 121 GLU A O 1
ATOM 920 N N . GLU A 1 122 ? 9.142 -9.822 -11.540 1.00 96.94 122 GLU A N 1
ATOM 921 C CA . GLU A 1 122 ? 9.839 -9.964 -10.267 1.00 96.94 122 GLU A CA 1
ATOM 922 C C . GLU A 1 122 ? 11.337 -10.189 -10.458 1.00 96.94 122 GLU A C 1
ATOM 924 O O . GLU A 1 122 ? 11.777 -11.070 -11.200 1.00 96.94 122 GLU A O 1
ATOM 929 N N . HIS A 1 123 ? 12.144 -9.452 -9.698 1.00 96.69 123 HIS A N 1
ATOM 930 C CA . HIS A 1 123 ? 13.556 -9.762 -9.569 1.00 96.69 123 HIS A CA 1
ATOM 931 C C . HIS A 1 123 ? 13.719 -11.049 -8.729 1.00 96.69 123 HIS A C 1
ATOM 933 O O . HIS A 1 123 ? 13.255 -11.087 -7.586 1.00 96.69 123 HIS A O 1
ATOM 939 N N . PRO A 1 124 ? 14.498 -12.060 -9.167 1.00 95.06 124 PRO A N 1
ATOM 940 C CA . PRO A 1 124 ? 14.631 -13.345 -8.458 1.00 95.06 124 PRO A CA 1
ATOM 941 C C . PRO A 1 124 ? 15.083 -13.248 -6.988 1.00 95.06 124 PRO A C 1
ATOM 943 O O . PRO A 1 124 ? 14.692 -14.043 -6.141 1.00 95.06 124 PRO A O 1
ATOM 946 N N . LYS A 1 125 ? 15.919 -12.253 -6.658 1.00 94.00 125 LYS A N 1
ATOM 947 C CA . LYS A 1 125 ? 16.371 -11.948 -5.279 1.00 94.00 125 LYS A CA 1
ATOM 948 C C . LYS A 1 125 ? 15.395 -11.099 -4.443 1.00 94.00 125 LYS A C 1
ATOM 950 O O . LYS A 1 125 ? 15.733 -10.761 -3.306 1.00 94.00 125 LYS A O 1
ATOM 955 N N . ARG A 1 126 ? 14.254 -10.681 -4.993 1.00 95.00 126 ARG A N 1
ATOM 956 C CA . ARG A 1 126 ? 13.224 -9.861 -4.328 1.00 95.00 126 ARG A CA 1
ATOM 957 C C . ARG A 1 126 ? 11.813 -10.370 -4.689 1.00 95.00 126 ARG A C 1
ATOM 959 O O . ARG A 1 126 ? 11.032 -9.608 -5.258 1.00 95.00 126 ARG A O 1
ATOM 966 N N . PRO A 1 127 ? 11.500 -11.649 -4.412 1.00 96.44 127 PRO A N 1
ATOM 967 C CA . PRO A 1 127 ? 10.173 -12.191 -4.686 1.00 96.44 127 PRO A CA 1
ATOM 968 C C . PRO A 1 127 ? 9.129 -11.591 -3.737 1.00 96.44 127 PRO A C 1
ATOM 970 O O . PRO A 1 127 ? 9.451 -11.302 -2.577 1.00 96.44 127 PRO A O 1
ATOM 973 N N . ILE A 1 128 ? 7.883 -11.466 -4.197 1.00 97.69 128 ILE A N 1
ATOM 974 C CA . ILE A 1 128 ? 6.753 -11.161 -3.318 1.00 97.69 128 ILE A CA 1
ATOM 975 C C . ILE A 1 128 ? 6.147 -12.472 -2.813 1.00 97.69 128 ILE A C 1
ATOM 977 O O . ILE A 1 128 ? 5.698 -13.331 -3.575 1.00 97.69 128 ILE A O 1
ATOM 981 N N . ARG A 1 129 ? 6.188 -12.644 -1.492 1.00 96.19 129 ARG A N 1
ATOM 982 C CA . ARG A 1 129 ? 5.667 -13.803 -0.755 1.00 96.19 129 ARG A CA 1
ATOM 983 C C . ARG A 1 129 ? 4.501 -13.439 0.160 1.00 96.19 129 ARG A C 1
ATOM 985 O O . ARG A 1 129 ? 3.970 -14.317 0.828 1.00 96.19 129 ARG A O 1
ATOM 992 N N . GLY A 1 130 ? 4.103 -12.170 0.200 1.00 95.19 130 GLY A N 1
ATOM 993 C CA . GLY A 1 130 ? 3.024 -11.732 1.072 1.00 95.19 130 GLY A CA 1
ATOM 994 C C . GLY A 1 130 ? 3.380 -11.921 2.547 1.00 95.19 130 GLY A C 1
ATOM 995 O O . GLY A 1 130 ? 4.533 -11.768 2.951 1.00 95.19 130 GLY A O 1
ATOM 996 N N . LEU A 1 131 ? 2.390 -12.332 3.338 1.00 92.81 131 LEU A N 1
ATOM 997 C CA . LEU A 1 131 ? 2.549 -12.631 4.765 1.00 92.81 131 LEU A CA 1
ATOM 998 C C . LEU A 1 131 ? 3.384 -13.893 5.055 1.00 92.81 131 LEU A C 1
ATOM 1000 O O . LEU A 1 131 ? 3.744 -14.125 6.206 1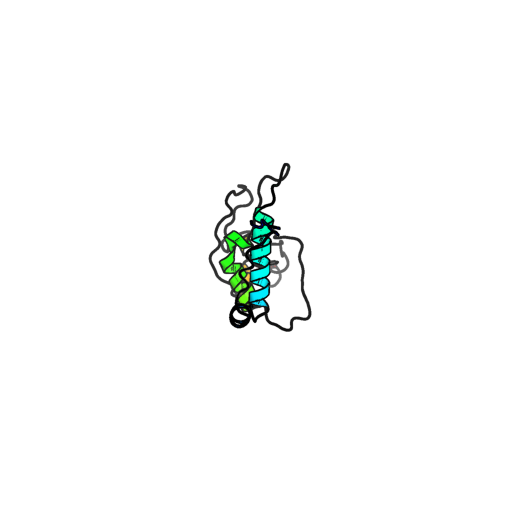.00 92.81 131 LEU A O 1
ATOM 1004 N N . ASP A 1 132 ? 3.735 -14.680 4.034 1.00 91.31 132 ASP A N 1
ATOM 1005 C CA . ASP A 1 132 ? 4.582 -15.873 4.168 1.00 91.31 132 ASP A CA 1
ATOM 1006 C C . ASP A 1 132 ? 6.077 -15.564 3.959 1.00 91.31 132 ASP A C 1
ATOM 1008 O O . ASP A 1 132 ? 6.914 -16.469 3.857 1.00 91.31 132 ASP A O 1
ATOM 1012 N N . THR A 1 133 ? 6.452 -14.284 3.847 1.00 87.44 133 THR A N 1
ATOM 1013 C CA . THR A 1 133 ? 7.865 -13.904 3.754 1.00 87.44 133 THR A CA 1
ATOM 1014 C C . THR A 1 133 ? 8.614 -14.294 5.042 1.00 87.44 133 THR A C 1
ATOM 1016 O O . THR A 1 133 ? 8.214 -13.904 6.137 1.00 87.44 133 THR A O 1
ATOM 1019 N N . PRO A 1 134 ? 9.722 -15.058 4.956 1.00 82.88 134 PRO A N 1
ATOM 1020 C CA . PRO A 1 134 ? 10.505 -15.433 6.136 1.00 82.88 134 PRO A CA 1
ATOM 1021 C C . PRO A 1 134 ? 11.443 -14.312 6.608 1.00 82.88 134 PRO A C 1
ATOM 1023 O O . PRO A 1 134 ? 12.063 -14.428 7.665 1.00 82.88 134 PRO A O 1
ATOM 1026 N N . GLN A 1 135 ? 11.625 -13.260 5.804 1.00 81.62 135 GLN A N 1
ATOM 1027 C CA . GLN A 1 135 ? 12.464 -12.117 6.148 1.00 81.62 135 GLN A CA 1
ATOM 1028 C C . GLN A 1 135 ? 11.664 -11.070 6.922 1.00 81.62 135 GLN A C 1
ATOM 1030 O O . GLN A 1 135 ? 10.585 -10.676 6.495 1.00 81.62 135 GLN A O 1
ATOM 1035 N N . SER A 1 136 ? 12.248 -10.572 8.010 1.00 79.31 136 SER A N 1
ATOM 1036 C CA . SER A 1 136 ? 11.723 -9.438 8.772 1.00 79.31 136 SER A CA 1
ATOM 1037 C C . SER A 1 136 ? 12.246 -8.113 8.203 1.00 79.31 136 SER A C 1
ATOM 1039 O O . SER A 1 136 ? 13.413 -8.010 7.796 1.00 79.31 136 SER A O 1
ATOM 1041 N N . GLU A 1 137 ? 11.377 -7.102 8.151 1.00 71.69 137 GLU A N 1
ATOM 1042 C CA . GLU A 1 137 ? 11.755 -5.738 7.789 1.00 71.69 137 GLU A CA 1
ATOM 1043 C C . GLU A 1 137 ? 12.514 -5.079 8.938 1.00 71.69 137 GLU A C 1
ATOM 1045 O O . GLU A 1 137 ? 11.972 -4.836 10.011 1.00 71.69 137 GLU A O 1
ATOM 1050 N N . GLY A 1 138 ? 13.796 -4.796 8.698 1.00 60.78 138 GLY A N 1
ATOM 1051 C CA . GLY A 1 138 ? 14.709 -4.402 9.759 1.00 60.78 138 GLY A CA 1
ATOM 1052 C C . GLY A 1 138 ? 15.018 -5.610 10.636 1.00 60.78 138 GLY A C 1
ATOM 1053 O O . GLY A 1 138 ? 14.149 -6.248 11.214 1.00 60.78 138 GLY A O 1
ATOM 1054 N N . ARG A 1 139 ? 16.294 -5.962 10.774 1.00 48.69 139 ARG A N 1
ATOM 1055 C CA . ARG A 1 139 ? 16.691 -6.897 11.825 1.00 48.69 139 ARG A CA 1
ATOM 1056 C C . ARG A 1 139 ? 16.411 -6.213 13.172 1.00 48.69 139 ARG A C 1
ATOM 1058 O O . ARG A 1 139 ? 17.310 -5.593 13.732 1.00 48.69 139 ARG A O 1
ATOM 1065 N N . LEU A 1 140 ? 15.198 -6.320 13.712 1.00 45.31 140 LEU A N 1
ATOM 1066 C CA . LEU A 1 140 ? 14.920 -6.000 15.108 1.00 45.31 140 LEU A CA 1
ATOM 1067 C C . LEU A 1 140 ? 15.553 -7.106 15.959 1.00 45.31 140 LEU A C 1
ATOM 1069 O O . LEU A 1 140 ? 14.879 -7.994 16.470 1.00 45.31 140 LEU A O 1
ATOM 1073 N N . SER A 1 141 ? 16.878 -7.051 16.139 1.00 43.44 141 SER A N 1
ATOM 1074 C CA . SER A 1 141 ? 17.588 -7.927 17.090 1.00 43.44 141 SER A CA 1
ATOM 1075 C C . SER A 1 141 ? 17.161 -7.702 18.552 1.00 43.44 141 SER A C 1
ATOM 1077 O O . SER A 1 141 ? 17.645 -8.377 19.452 1.00 43.44 141 SER A O 1
ATOM 1079 N N . TYR A 1 142 ? 16.236 -6.770 18.796 1.00 43.38 142 TYR A N 1
ATOM 1080 C CA . TYR A 1 142 ? 15.775 -6.403 20.126 1.00 43.38 142 TYR A CA 1
ATOM 1081 C C . TYR A 1 142 ? 14.774 -7.409 20.721 1.00 43.38 142 TYR A C 1
ATOM 1083 O O . TYR A 1 142 ? 14.788 -7.649 21.925 1.00 43.38 142 TYR A O 1
ATOM 1091 N N . TYR A 1 143 ? 13.951 -8.076 19.903 1.00 44.31 143 TYR A N 1
ATOM 1092 C CA . TYR A 1 143 ? 12.900 -8.965 20.426 1.00 44.31 143 TYR A CA 1
ATOM 1093 C C . TYR A 1 143 ? 13.366 -10.388 20.770 1.00 44.31 143 TYR A C 1
ATOM 1095 O O . TYR A 1 143 ? 12.674 -11.087 21.509 1.00 44.31 143 TYR A O 1
ATOM 1103 N N . SER A 1 144 ? 14.560 -10.817 20.345 1.00 39.25 144 SER A N 1
ATOM 1104 C CA . SER A 1 144 ? 15.137 -12.092 20.807 1.00 39.25 144 SER A CA 1
ATOM 1105 C C . SER A 1 144 ? 15.702 -12.029 22.234 1.00 39.25 144 SER A C 1
ATOM 1107 O O . SER A 1 144 ? 16.115 -13.057 22.763 1.00 39.25 144 SER A O 1
ATOM 1109 N N . ALA A 1 145 ? 15.730 -10.848 22.865 1.00 43.28 145 ALA A N 1
ATOM 1110 C CA . ALA A 1 145 ? 16.295 -10.646 24.201 1.00 43.28 145 ALA A CA 1
ATOM 1111 C C . ALA A 1 145 ? 15.259 -10.644 25.344 1.00 43.28 145 ALA A C 1
ATOM 1113 O O . ALA A 1 145 ? 15.657 -10.692 26.503 1.00 43.28 145 ALA A O 1
ATOM 1114 N N . LEU A 1 146 ? 13.952 -10.625 25.049 1.00 43.94 146 LEU A N 1
ATOM 1115 C CA . LEU A 1 146 ? 12.888 -10.493 26.063 1.00 43.94 146 LEU A CA 1
ATOM 1116 C C . LEU A 1 146 ? 12.023 -11.751 26.253 1.00 43.94 146 LEU A C 1
ATOM 1118 O O . LEU A 1 146 ? 10.975 -11.698 26.887 1.00 43.94 146 LEU A O 1
ATOM 1122 N N . ARG A 1 147 ? 12.472 -12.906 25.751 1.00 40.72 147 ARG A N 1
ATOM 1123 C CA . ARG A 1 147 ? 11.974 -14.215 26.199 1.00 40.72 147 ARG A CA 1
ATOM 1124 C C . ARG A 1 147 ? 13.054 -14.920 27.019 1.00 40.72 147 ARG A C 1
ATOM 1126 O O . ARG A 1 147 ? 13.750 -15.795 26.505 1.00 40.72 147 ARG A O 1
ATOM 1133 N N . ARG A 1 148 ? 13.204 -14.505 28.274 1.00 42.53 148 ARG A N 1
ATOM 1134 C CA . ARG A 1 148 ? 13.750 -15.312 29.370 1.00 42.53 148 ARG A CA 1
ATOM 1135 C C . ARG A 1 148 ? 12.927 -15.056 30.616 1.00 42.53 148 ARG A C 1
ATOM 1137 O O . ARG A 1 148 ? 12.571 -13.877 30.818 1.00 42.53 148 ARG A O 1
#